Protein AF-A0AA91EH39-F1 (afdb_monomer_lite)

Secondary structure (DSSP, 8-state):
-----------TT----HHHHHHHHHHHHHT-S-EE---SS--B--TT-EEEEEETTEEEEEEE-SSB--PPPSSS---SSEEEEEE--THHHHS--

Sequence (97 aa):
MNIGAKIQLKSPGEQQRPEIAYCDVILKRYGKDKIHTWDDNNPTGTPGDIYLYHSAGIYRFFQLRNENYWYFPTTKSSNNDWTYIGDYNTDMYLTNK

Foldseek 3Di:
DDPPPPPPPDDPPCPPPVVVVVQVVVCVVQVHDDEDEADPVAQFDDQQHWYWDDDPRKTWIWGFHDRGDDDDDPDQQADPGTDTDDIDDPVVVVVVD

Organism: NCBI:txid1354268

pLDDT: mean 77.96, std 22.58, range [27.56, 98.12]

Radius of gyration: 15.78 Å; chains: 1; bounding box: 26×51×39 Å

Structure (mmCIF, N/CA/C/O backbone):
data_AF-A0AA91EH39-F1
#
_entry.id   AF-A0AA91EH39-F1
#
loop_
_atom_site.group_PDB
_atom_site.id
_atom_site.type_symbol
_atom_site.label_atom_id
_atom_site.label_alt_id
_atom_site.label_comp_id
_atom_site.label_asym_id
_atom_site.label_entity_id
_atom_site.label_seq_id
_atom_site.pdbx_PDB_ins_code
_atom_site.Cartn_x
_atom_site.Cartn_y
_atom_site.Cartn_z
_atom_site.occupancy
_atom_site.B_iso_or_equiv
_atom_site.auth_seq_id
_atom_site.auth_comp_id
_atom_site.auth_asym_id
_atom_site.auth_atom_id
_atom_site.pdbx_PDB_model_num
ATOM 1 N N . MET A 1 1 ? 0.773 -39.464 -11.449 1.00 34.03 1 MET A N 1
ATOM 2 C CA . MET A 1 1 ? 0.596 -38.189 -10.723 1.00 34.03 1 MET A CA 1
ATOM 3 C C . MET A 1 1 ? 0.808 -37.071 -11.729 1.00 34.03 1 MET A C 1
ATOM 5 O O . MET A 1 1 ? 1.911 -36.916 -12.227 1.00 34.03 1 MET A O 1
ATOM 9 N N . ASN A 1 2 ? -0.275 -36.431 -12.163 1.00 27.56 2 ASN A N 1
ATOM 10 C CA . ASN A 1 2 ? -0.268 -35.488 -13.277 1.00 27.56 2 ASN A CA 1
ATOM 11 C C . ASN A 1 2 ? -0.155 -34.071 -12.699 1.00 27.56 2 ASN A C 1
ATOM 13 O O . ASN A 1 2 ? -1.136 -33.536 -12.197 1.00 27.56 2 ASN A O 1
ATOM 17 N N . ILE A 1 3 ? 1.051 -33.505 -12.690 1.00 34.81 3 ILE A N 1
ATOM 18 C CA . ILE A 1 3 ? 1.351 -32.175 -12.121 1.00 34.81 3 ILE A CA 1
ATOM 19 C C . ILE A 1 3 ? 1.303 -31.061 -13.180 1.00 34.81 3 ILE A C 1
ATOM 21 O O . ILE A 1 3 ? 1.976 -30.042 -13.077 1.00 34.81 3 ILE A O 1
ATOM 25 N N . GLY A 1 4 ? 0.461 -31.229 -14.201 1.00 31.62 4 GLY A N 1
ATOM 26 C CA . GLY A 1 4 ? 0.147 -30.179 -15.163 1.00 31.62 4 GLY A CA 1
ATOM 27 C C . GLY A 1 4 ? -0.957 -29.263 -14.645 1.00 31.62 4 GLY A C 1
ATOM 28 O O . GLY A 1 4 ? -2.100 -29.374 -15.089 1.00 31.62 4 GLY A O 1
ATOM 29 N N . ALA A 1 5 ? -0.639 -28.345 -13.730 1.00 37.25 5 ALA A N 1
ATOM 30 C CA . ALA A 1 5 ? -1.494 -27.181 -13.525 1.00 37.25 5 ALA A CA 1
ATOM 31 C C . ALA A 1 5 ? -1.432 -26.343 -14.810 1.00 37.25 5 ALA A C 1
ATOM 33 O O . ALA A 1 5 ? -0.483 -25.597 -15.043 1.00 37.25 5 ALA A O 1
ATOM 34 N N . LYS A 1 6 ? -2.424 -26.528 -15.687 1.00 36.88 6 LYS A N 1
ATOM 35 C CA . LYS A 1 6 ? -2.657 -25.677 -16.853 1.00 36.88 6 LYS A CA 1
ATOM 36 C C . LYS A 1 6 ? -2.993 -24.280 -16.341 1.00 36.88 6 LYS A C 1
ATOM 38 O O . LYS A 1 6 ? -4.156 -23.962 -16.113 1.00 36.88 6 LYS A O 1
ATOM 43 N N . ILE A 1 7 ? -1.972 -23.456 -16.140 1.00 48.50 7 ILE A N 1
ATOM 44 C CA . ILE A 1 7 ? -2.131 -22.006 -16.112 1.00 48.50 7 ILE A CA 1
ATOM 45 C C . ILE A 1 7 ? -2.725 -21.659 -17.476 1.00 48.50 7 ILE A C 1
ATOM 47 O O . ILE A 1 7 ? -2.055 -21.787 -18.500 1.00 48.50 7 ILE A O 1
ATOM 51 N N . GLN A 1 8 ? -4.024 -21.359 -17.510 1.00 37.59 8 GLN A N 1
ATOM 52 C CA . GLN A 1 8 ? -4.680 -20.882 -18.718 1.00 37.59 8 GLN A CA 1
ATOM 53 C C . GLN A 1 8 ? -4.012 -19.557 -19.087 1.00 37.59 8 GLN A C 1
ATOM 55 O O . GLN A 1 8 ? -4.285 -18.521 -18.485 1.00 37.59 8 GLN A O 1
ATOM 60 N N . LEU A 1 9 ? -3.087 -19.617 -20.044 1.00 38.22 9 LEU A N 1
ATOM 61 C CA . LEU A 1 9 ? -2.559 -18.454 -20.734 1.00 38.22 9 LEU A CA 1
ATOM 62 C C . LEU A 1 9 ? -3.755 -17.782 -21.413 1.00 38.22 9 LEU A C 1
ATOM 64 O O . LEU A 1 9 ? -4.268 -18.284 -22.414 1.00 38.22 9 LEU A O 1
ATOM 68 N N . LYS A 1 10 ? -4.247 -16.688 -20.823 1.00 40.09 10 LYS A N 1
ATOM 69 C CA . LYS A 1 10 ? -5.183 -15.796 -21.509 1.00 40.09 10 LYS A CA 1
ATOM 70 C C . LYS A 1 10 ? -4.506 -15.293 -22.789 1.00 40.09 10 LYS A C 1
ATOM 72 O O . LYS A 1 10 ? -3.288 -15.137 -22.835 1.00 40.09 10 LYS A O 1
ATOM 77 N N . SER A 1 11 ? -5.312 -15.155 -23.834 1.00 38.88 11 SER A N 1
ATOM 78 C CA . SER A 1 11 ? -4.935 -15.048 -25.243 1.00 38.88 11 SER A CA 1
ATOM 79 C C . SER A 1 11 ? -3.792 -14.056 -25.552 1.00 38.88 11 SER A C 1
ATOM 81 O O . SER A 1 11 ? -3.651 -13.056 -24.849 1.00 38.88 11 SER A O 1
ATOM 83 N N . PRO A 1 12 ? -3.028 -14.246 -26.653 1.00 41.62 12 PRO A N 1
ATOM 84 C CA . PRO A 1 12 ? -1.784 -13.515 -26.971 1.00 41.62 12 PRO A CA 1
ATOM 85 C C . PRO A 1 12 ? -1.892 -11.992 -27.203 1.00 41.62 12 PRO A C 1
ATOM 87 O O . PRO A 1 12 ? -0.922 -11.382 -27.640 1.00 41.62 12 PRO A O 1
ATOM 90 N N . GLY A 1 13 ? -3.051 -11.377 -26.959 1.00 41.25 13 GLY A N 1
ATOM 91 C CA . GLY A 1 13 ? -3.299 -9.941 -27.132 1.00 41.25 13 GLY A CA 1
ATOM 92 C C . GLY A 1 13 ? -3.597 -9.184 -25.836 1.00 41.25 13 GLY A C 1
ATOM 93 O O . GLY A 1 13 ? -3.741 -7.968 -25.871 1.00 41.25 13 GLY A O 1
ATOM 94 N N . GLU A 1 14 ? -3.675 -9.871 -24.696 1.00 40.06 14 GLU A N 1
ATOM 95 C CA . GLU A 1 14 ? -3.980 -9.269 -23.395 1.00 40.06 14 GLU A CA 1
ATOM 96 C C . GLU A 1 14 ? -2.849 -9.611 -22.425 1.00 40.06 14 GLU A C 1
ATOM 98 O O . GLU A 1 14 ? -3.001 -10.342 -21.446 1.00 40.06 14 GLU A O 1
ATOM 103 N N . GLN A 1 15 ? -1.649 -9.142 -22.772 1.00 43.84 15 GLN A N 1
ATOM 104 C CA . GLN A 1 15 ? -0.483 -9.209 -21.905 1.00 43.84 15 GLN A CA 1
ATOM 105 C C . GLN A 1 15 ? -0.840 -8.429 -20.639 1.00 43.84 15 GLN A C 1
ATOM 107 O O . GLN A 1 15 ? -0.806 -7.199 -20.645 1.00 43.84 15 GLN A O 1
ATOM 112 N N . GLN A 1 16 ? -1.291 -9.138 -19.597 1.00 47.12 16 GLN A N 1
ATOM 113 C CA . GLN A 1 16 ? -1.677 -8.524 -18.335 1.00 47.12 16 GLN A CA 1
ATOM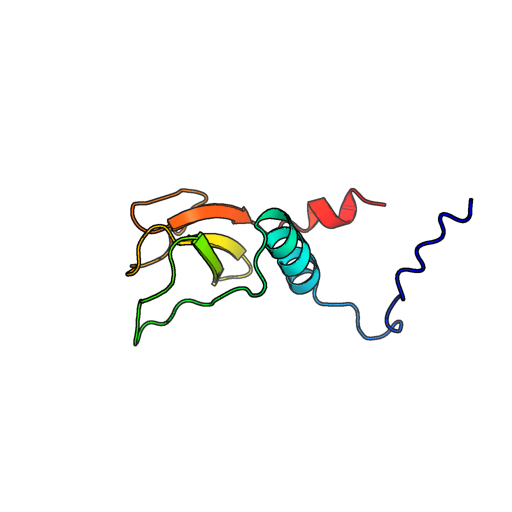 114 C C . GLN A 1 16 ? -0.538 -7.606 -17.915 1.00 47.12 16 GLN A C 1
ATOM 116 O O . GLN A 1 16 ? 0.592 -8.052 -17.712 1.00 47.12 16 GLN A O 1
ATOM 121 N N . ARG A 1 17 ? -0.861 -6.312 -17.893 1.00 56.97 17 ARG A N 1
ATOM 122 C CA . ARG A 1 17 ? -0.070 -5.226 -17.331 1.00 56.97 17 ARG A CA 1
ATOM 123 C C . ARG A 1 17 ? 0.694 -5.774 -16.125 1.00 56.97 17 ARG A C 1
A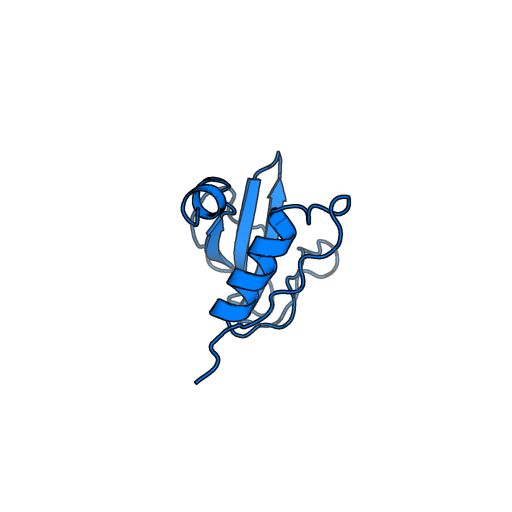TOM 125 O O . ARG A 1 17 ? 0.040 -6.265 -15.204 1.00 56.97 17 ARG A O 1
ATOM 132 N N . PRO A 1 18 ? 2.032 -5.843 -16.161 1.00 59.34 18 PRO A N 1
ATOM 133 C CA . PRO A 1 18 ? 2.778 -6.646 -15.200 1.00 59.34 18 PRO A CA 1
ATOM 134 C C . PRO A 1 18 ? 2.612 -6.144 -13.753 1.00 59.34 18 PRO A C 1
ATOM 136 O O . PRO A 1 18 ? 2.812 -6.914 -12.815 1.00 59.34 18 PRO A O 1
ATOM 139 N N . GLU A 1 19 ? 2.116 -4.916 -13.565 1.00 64.69 19 GLU A N 1
ATOM 140 C CA . GLU A 1 19 ? 1.591 -4.420 -12.294 1.00 64.69 19 GLU A CA 1
ATOM 141 C C . GLU A 1 19 ? 0.465 -5.303 -11.702 1.00 64.69 19 GLU A C 1
ATOM 143 O O . GLU A 1 19 ? 0.491 -5.597 -10.509 1.00 64.69 19 GLU A O 1
ATOM 148 N N . ILE A 1 20 ? -0.472 -5.807 -12.517 1.00 66.75 20 ILE A N 1
ATOM 149 C CA . ILE A 1 20 ? -1.605 -6.652 -12.087 1.00 66.75 20 ILE A CA 1
ATOM 150 C C . ILE A 1 20 ? -1.121 -8.010 -11.575 1.00 66.75 20 ILE A C 1
ATOM 152 O O . ILE A 1 20 ? -1.562 -8.471 -10.524 1.00 66.75 20 ILE A O 1
ATOM 156 N N . ALA A 1 21 ? -0.159 -8.624 -12.267 1.00 70.44 21 ALA A N 1
ATOM 157 C CA . ALA A 1 21 ? 0.414 -9.895 -11.836 1.00 70.44 21 ALA A CA 1
ATOM 158 C C . ALA A 1 21 ? 1.127 -9.775 -10.477 1.00 70.44 21 ALA A C 1
ATOM 160 O O . ALA A 1 21 ? 1.234 -10.763 -9.748 1.00 70.44 21 ALA A O 1
ATOM 161 N N . TYR A 1 22 ? 1.646 -8.590 -10.133 1.00 77.88 22 TYR A N 1
ATOM 162 C CA . TYR A 1 22 ? 2.362 -8.382 -8.871 1.00 77.88 22 TYR A CA 1
ATOM 163 C C . TYR A 1 22 ? 1.404 -8.116 -7.719 1.00 77.88 22 TYR A C 1
ATOM 165 O O . TYR A 1 22 ? 1.650 -8.573 -6.601 1.00 77.88 22 TYR A O 1
ATOM 173 N N . CYS A 1 23 ? 0.270 -7.471 -8.003 1.00 83.56 23 CYS A N 1
ATOM 174 C CA . CYS A 1 23 ? -0.831 -7.358 -7.057 1.00 83.56 23 CYS A CA 1
ATOM 175 C C . CYS A 1 23 ? -1.264 -8.742 -6.547 1.00 83.56 23 CYS A C 1
ATOM 177 O O . CYS A 1 23 ? -1.322 -8.933 -5.336 1.00 83.56 23 CYS A O 1
ATOM 179 N N . ASP A 1 24 ? -1.454 -9.730 -7.429 1.00 85.12 24 ASP A N 1
ATOM 180 C CA . ASP A 1 24 ? -1.849 -11.093 -7.034 1.00 85.12 24 ASP A CA 1
ATOM 181 C C . ASP A 1 24 ? -0.823 -11.773 -6.112 1.00 85.12 24 ASP A C 1
ATOM 183 O O . ASP A 1 24 ? -1.184 -12.447 -5.143 1.00 85.12 24 ASP A O 1
ATOM 187 N N . VAL A 1 25 ? 0.474 -11.582 -6.378 1.00 85.06 25 VAL A N 1
ATOM 188 C CA . VAL A 1 25 ? 1.556 -12.128 -5.541 1.00 85.06 25 VAL A CA 1
ATOM 189 C C . VAL A 1 25 ? 1.527 -11.514 -4.143 1.00 85.06 25 VAL A C 1
ATOM 191 O O . VAL A 1 25 ? 1.652 -12.238 -3.151 1.00 85.06 25 VAL A O 1
ATOM 194 N N . ILE A 1 26 ? 1.353 -10.194 -4.053 1.00 88.56 26 ILE A N 1
ATOM 195 C CA . ILE A 1 26 ? 1.255 -9.481 -2.777 1.00 88.56 26 ILE A CA 1
ATOM 196 C C . ILE A 1 26 ? -0.006 -9.915 -2.025 1.00 88.56 26 ILE A C 1
ATOM 198 O O . ILE A 1 26 ? 0.087 -10.332 -0.873 1.00 88.56 26 ILE A O 1
ATOM 202 N N . LEU A 1 27 ? -1.166 -9.916 -2.679 1.00 90.56 27 LEU A N 1
ATOM 203 C CA . LEU A 1 27 ? -2.433 -10.341 -2.084 1.00 90.56 27 LEU A CA 1
ATOM 204 C C . LEU A 1 27 ? -2.357 -11.758 -1.515 1.00 90.56 27 LEU A C 1
ATOM 206 O O . LEU A 1 27 ? -2.700 -11.979 -0.353 1.00 90.56 27 LEU A O 1
ATOM 210 N N . LYS A 1 28 ? -1.788 -12.701 -2.273 1.00 90.06 28 LYS A N 1
ATOM 211 C CA . LYS A 1 28 ? -1.580 -14.076 -1.810 1.00 90.06 28 LYS A CA 1
ATOM 212 C C . LYS A 1 28 ? -0.610 -14.166 -0.632 1.00 90.06 28 LYS A C 1
ATOM 214 O O . LYS A 1 28 ? -0.860 -14.931 0.295 1.00 90.06 28 LYS A O 1
ATOM 219 N N . ARG A 1 29 ? 0.493 -13.407 -0.649 1.00 89.38 29 ARG A N 1
ATOM 220 C CA . ARG A 1 29 ? 1.486 -13.395 0.442 1.00 89.38 29 ARG A CA 1
ATOM 221 C C . ARG A 1 29 ? 0.893 -12.889 1.757 1.00 89.38 29 ARG A C 1
ATOM 223 O O . ARG A 1 29 ? 1.270 -13.395 2.809 1.00 89.38 29 ARG A O 1
ATOM 230 N N . TYR A 1 30 ? -0.008 -11.911 1.690 1.00 91.00 30 TYR A N 1
ATOM 231 C CA . TYR A 1 30 ? -0.600 -11.263 2.864 1.00 91.00 30 TYR A CA 1
ATOM 232 C C . TYR A 1 30 ? -2.015 -11.756 3.204 1.00 91.00 30 TYR A C 1
ATOM 234 O O . TYR A 1 30 ? -2.593 -11.279 4.177 1.00 91.00 30 TYR A O 1
ATOM 242 N N . GLY A 1 31 ? -2.565 -12.710 2.443 1.00 93.69 31 GLY A N 1
ATOM 243 C CA . GLY A 1 31 ? -3.902 -13.264 2.677 1.00 93.69 31 GLY A CA 1
ATOM 244 C C . GLY A 1 31 ? -5.009 -12.219 2.531 1.00 93.69 31 GLY A C 1
ATOM 245 O O . GLY A 1 31 ? -5.888 -12.131 3.385 1.00 93.69 31 GLY A O 1
ATOM 246 N N . LYS A 1 32 ? -4.923 -11.379 1.496 1.00 93.62 32 LYS A N 1
ATOM 247 C CA . LYS A 1 32 ? -5.856 -10.277 1.237 1.00 93.62 32 LYS A CA 1
ATOM 248 C C . LYS A 1 32 ? -6.542 -10.458 -0.107 1.00 93.62 32 LYS A C 1
ATOM 250 O O . LYS A 1 32 ? -5.957 -11.017 -1.026 1.00 93.62 32 LYS A O 1
ATOM 255 N N . ASP A 1 33 ? -7.754 -9.928 -0.224 1.00 92.50 33 ASP A N 1
ATOM 256 C CA . ASP A 1 33 ? -8.584 -10.121 -1.419 1.00 92.50 33 ASP A CA 1
ATOM 257 C C . ASP A 1 33 ? -8.474 -8.972 -2.426 1.00 92.50 33 ASP A C 1
ATOM 259 O O . ASP A 1 33 ? -8.803 -9.133 -3.600 1.00 92.50 33 ASP A O 1
ATOM 263 N N . LYS A 1 34 ? -8.034 -7.790 -1.979 1.00 93.62 34 LYS A N 1
ATOM 264 C CA . LYS A 1 34 ? -7.931 -6.598 -2.824 1.00 93.62 34 LYS A CA 1
ATOM 265 C C . LYS A 1 34 ? -6.848 -5.638 -2.357 1.00 93.62 34 LYS A C 1
ATOM 267 O O . LYS A 1 34 ? -6.481 -5.610 -1.183 1.00 93.62 34 LYS A O 1
ATOM 272 N N . ILE A 1 35 ? -6.371 -4.836 -3.302 1.00 92.50 35 ILE A N 1
ATOM 273 C CA . ILE A 1 35 ? -5.492 -3.699 -3.042 1.00 92.50 35 ILE A CA 1
ATOM 274 C C . ILE A 1 35 ? -6.335 -2.431 -3.025 1.00 92.50 35 ILE A C 1
ATOM 276 O O . ILE A 1 35 ? -7.196 -2.232 -3.880 1.00 92.50 35 ILE A O 1
ATOM 280 N N . HIS A 1 36 ? -6.079 -1.590 -2.036 1.00 94.38 36 HIS A N 1
ATOM 281 C CA . HIS A 1 36 ? -6.709 -0.296 -1.869 1.00 94.38 36 HIS A CA 1
ATOM 282 C C . HIS A 1 36 ? -5.846 0.812 -2.480 1.00 94.38 36 HIS A C 1
ATOM 284 O O . HIS A 1 36 ? -4.627 0.688 -2.629 1.00 94.38 36 HIS A O 1
ATOM 290 N N . THR A 1 37 ? -6.486 1.924 -2.809 1.00 91.56 37 THR A N 1
ATOM 291 C CA . THR A 1 37 ? -5.824 3.188 -3.134 1.00 91.56 37 THR A CA 1
ATOM 292 C C . THR A 1 37 ? -6.113 4.187 -2.028 1.00 91.56 37 THR A C 1
ATOM 294 O O . THR A 1 37 ? -7.101 4.057 -1.310 1.00 91.56 37 THR A O 1
ATOM 297 N N . TRP A 1 38 ? -5.230 5.164 -1.877 1.00 90.25 38 TRP A N 1
ATOM 298 C CA . TRP A 1 38 ? -5.421 6.246 -0.919 1.00 90.25 38 TRP A CA 1
ATOM 299 C C . TRP A 1 38 ? -6.633 7.110 -1.296 1.00 90.25 38 TRP A C 1
ATOM 301 O O . TRP A 1 38 ? -6.890 7.305 -2.486 1.00 90.25 38 TRP A O 1
ATOM 311 N N . ASP A 1 39 ? -7.371 7.577 -0.288 1.00 90.12 39 ASP A N 1
ATOM 312 C CA . ASP A 1 39 ? -8.545 8.443 -0.431 1.00 90.12 39 ASP A CA 1
ATOM 313 C C . ASP A 1 39 ? -8.377 9.704 0.431 1.00 90.12 39 ASP A C 1
ATOM 315 O O . ASP A 1 39 ? -8.440 9.648 1.660 1.00 90.12 39 ASP A O 1
ATOM 319 N N . ASP A 1 40 ? -8.168 10.847 -0.223 1.00 88.19 40 ASP A N 1
ATOM 320 C CA . ASP A 1 40 ? -8.019 12.164 0.403 1.00 88.19 40 ASP A CA 1
ATOM 321 C C . ASP A 1 40 ? -9.271 12.587 1.182 1.00 88.19 40 ASP A C 1
ATOM 323 O O . ASP A 1 40 ? -9.173 13.324 2.163 1.00 88.19 40 ASP A O 1
ATOM 327 N N . ASN A 1 41 ? -10.458 12.165 0.729 1.00 91.75 41 ASN A N 1
ATOM 328 C CA . ASN A 1 41 ? -11.731 12.616 1.291 1.00 91.75 41 ASN A CA 1
ATOM 329 C C . ASN A 1 41 ? -12.116 11.821 2.537 1.00 91.75 41 ASN A C 1
ATOM 331 O O . ASN A 1 41 ? -12.848 12.323 3.390 1.00 91.75 41 ASN A O 1
ATOM 335 N N . ASN A 1 42 ? -11.645 10.580 2.636 1.00 92.62 42 ASN A N 1
ATOM 336 C CA . ASN A 1 42 ? -11.915 9.705 3.762 1.00 92.62 42 ASN A CA 1
ATOM 337 C C . ASN A 1 42 ? -10.695 8.818 4.058 1.00 92.62 42 ASN A C 1
ATOM 339 O O . ASN A 1 42 ? -10.679 7.647 3.667 1.00 92.62 42 ASN A O 1
ATOM 343 N N . PRO A 1 43 ? -9.684 9.344 4.776 1.00 92.38 43 PRO A N 1
ATOM 344 C CA . PRO A 1 43 ? -8.434 8.639 5.026 1.00 92.38 43 PRO A CA 1
ATOM 345 C C . PRO A 1 43 ? -8.576 7.611 6.161 1.00 92.38 43 PRO A C 1
ATOM 347 O O . PRO A 1 43 ? -7.941 7.700 7.217 1.00 92.38 43 PRO A O 1
ATOM 350 N N . THR A 1 44 ? -9.472 6.649 5.952 1.00 95.75 44 THR A N 1
ATOM 351 C CA . THR A 1 44 ? -9.778 5.548 6.864 1.00 95.75 44 THR A CA 1
ATOM 352 C C . THR A 1 44 ? -9.666 4.202 6.158 1.00 95.75 44 THR A C 1
ATOM 354 O O . THR A 1 44 ? -9.855 4.086 4.946 1.00 95.75 44 THR A O 1
ATOM 357 N N . GLY A 1 45 ? -9.333 3.159 6.914 1.00 95.12 45 GLY A N 1
ATOM 358 C CA . GLY A 1 45 ? -9.210 1.795 6.410 1.00 95.12 45 GLY A CA 1
ATOM 359 C C . GLY A 1 45 ? -9.113 0.770 7.534 1.00 95.12 45 GLY A C 1
ATOM 360 O O . GLY A 1 45 ? -9.185 1.117 8.709 1.00 95.12 45 GLY A O 1
ATOM 361 N N . THR A 1 46 ? -8.930 -0.504 7.183 1.00 97.25 46 THR A N 1
ATOM 362 C CA . THR A 1 46 ? -8.739 -1.559 8.186 1.00 97.25 46 THR A CA 1
ATOM 363 C C . THR A 1 46 ? -7.247 -1.801 8.400 1.00 97.25 46 THR A C 1
ATOM 365 O O . THR A 1 46 ? -6.530 -2.041 7.420 1.00 97.25 46 THR A O 1
ATOM 368 N N . PRO A 1 47 ? -6.743 -1.808 9.647 1.00 97.69 47 PRO A N 1
ATOM 369 C CA . PRO A 1 47 ? -5.390 -2.266 9.929 1.00 97.69 47 PRO A CA 1
ATOM 370 C C . PRO A 1 47 ? -5.091 -3.606 9.244 1.00 97.69 47 PRO A C 1
ATOM 372 O O . PRO A 1 47 ? -5.879 -4.554 9.276 1.00 97.69 47 PRO A O 1
ATOM 375 N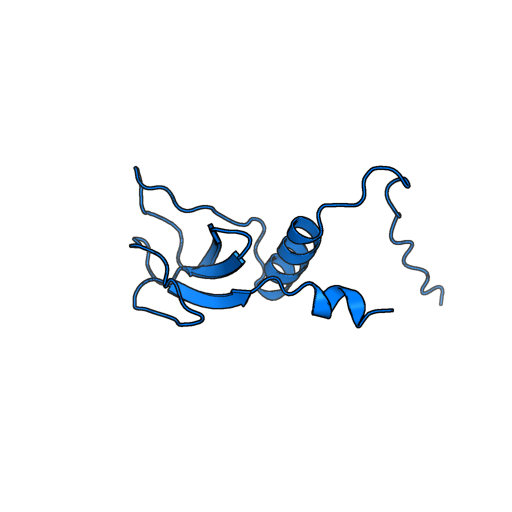 N . GLY A 1 48 ? -3.942 -3.679 8.581 1.00 97.19 48 GLY A N 1
ATOM 376 C CA . GLY A 1 48 ? -3.516 -4.828 7.795 1.00 97.19 48 GLY A CA 1
ATOM 377 C C . GLY A 1 48 ? -3.894 -4.775 6.313 1.00 97.19 48 GLY A C 1
ATOM 378 O O . GLY A 1 48 ? -3.335 -5.567 5.554 1.00 97.19 48 GLY A O 1
ATOM 379 N N . ASP A 1 49 ? -4.795 -3.889 5.879 1.00 97.31 49 ASP A N 1
ATOM 380 C CA . ASP A 1 49 ? -5.126 -3.716 4.458 1.00 97.31 49 ASP A CA 1
ATOM 381 C C . ASP A 1 49 ? -3.916 -3.259 3.643 1.00 97.31 49 ASP A C 1
ATOM 383 O O . ASP A 1 49 ? -3.042 -2.537 4.131 1.00 97.31 49 ASP A O 1
ATOM 387 N N . ILE A 1 50 ? -3.861 -3.713 2.389 1.00 96.75 50 ILE A N 1
ATOM 388 C CA . ILE A 1 50 ? -2.758 -3.414 1.479 1.00 96.75 50 ILE A CA 1
ATOM 389 C C . ILE A 1 50 ? -3.152 -2.272 0.564 1.00 96.75 50 ILE A C 1
ATOM 391 O O . ILE A 1 50 ? -4.178 -2.334 -0.109 1.00 96.75 50 ILE A O 1
ATOM 395 N N . TYR A 1 51 ? -2.290 -1.268 0.504 1.00 95.81 51 TYR A N 1
ATOM 396 C CA . TYR A 1 51 ? -2.449 -0.090 -0.323 1.00 95.81 51 TYR A CA 1
ATOM 397 C C . TYR A 1 51 ? -1.336 0.016 -1.359 1.00 95.81 51 TYR A C 1
ATOM 399 O O . TYR A 1 51 ? -0.182 -0.336 -1.095 1.00 95.81 51 TYR A O 1
ATOM 407 N N . LEU A 1 52 ? -1.691 0.540 -2.530 1.00 92.75 52 LEU A N 1
ATOM 408 C CA . LEU A 1 52 ? -0.760 0.866 -3.601 1.00 92.75 52 LEU A CA 1
ATOM 409 C C . LEU A 1 52 ? -0.530 2.377 -3.670 1.00 92.75 52 LEU A C 1
ATOM 411 O O . LEU A 1 52 ? -1.441 3.156 -3.942 1.00 92.75 52 LEU A O 1
ATOM 415 N N . TYR A 1 53 ? 0.727 2.769 -3.502 1.00 90.81 53 TYR A N 1
ATOM 416 C CA . TYR A 1 53 ? 1.234 4.067 -3.914 1.00 90.81 53 TYR A CA 1
ATOM 417 C C . TYR A 1 53 ? 1.730 3.980 -5.358 1.00 90.81 53 TYR A C 1
ATOM 419 O O . TYR A 1 53 ? 2.610 3.170 -5.662 1.00 90.81 53 TYR A O 1
ATOM 427 N N . HIS A 1 54 ? 1.195 4.833 -6.231 1.00 87.44 54 HIS A N 1
ATOM 428 C CA . HIS A 1 54 ? 1.641 4.965 -7.614 1.00 87.44 54 HIS A CA 1
ATOM 429 C C . HIS A 1 54 ? 1.998 6.420 -7.924 1.00 87.44 54 HIS A C 1
ATOM 431 O O . HIS A 1 54 ? 1.152 7.307 -7.837 1.00 87.44 54 HIS A O 1
ATOM 437 N N . SER A 1 55 ? 3.255 6.666 -8.294 1.00 84.56 55 SER A N 1
ATOM 438 C CA . SER A 1 55 ? 3.718 7.991 -8.713 1.00 84.56 55 SER A CA 1
ATOM 439 C C . SER A 1 55 ? 4.910 7.874 -9.652 1.00 84.56 55 SER A C 1
ATOM 441 O O . SER A 1 55 ? 5.846 7.129 -9.366 1.00 84.56 55 SER A O 1
ATOM 443 N N . ALA A 1 56 ? 4.877 8.600 -10.773 1.00 84.50 56 ALA A N 1
ATOM 444 C CA . ALA A 1 56 ? 5.957 8.653 -11.765 1.00 84.50 56 ALA A CA 1
ATOM 445 C C . ALA A 1 56 ? 6.516 7.268 -12.176 1.00 84.50 56 ALA A C 1
ATOM 447 O O . ALA A 1 56 ? 7.723 7.098 -12.330 1.00 84.50 56 ALA A O 1
ATOM 448 N N . GLY A 1 57 ? 5.645 6.261 -12.324 1.00 78.44 57 GLY A N 1
ATOM 449 C CA . GLY A 1 57 ? 6.030 4.893 -12.701 1.00 78.44 57 GLY A CA 1
ATOM 450 C C . GLY A 1 57 ? 6.582 4.029 -11.560 1.00 78.44 57 GLY A C 1
ATOM 451 O O . GLY A 1 57 ? 6.915 2.868 -11.782 1.00 78.44 57 GLY A O 1
ATOM 452 N N . ILE A 1 58 ? 6.652 4.555 -10.336 1.00 82.69 58 ILE A N 1
ATOM 453 C CA . ILE A 1 58 ? 6.966 3.789 -9.128 1.00 82.69 58 ILE A CA 1
ATOM 454 C C . ILE A 1 58 ? 5.665 3.220 -8.574 1.00 82.69 58 ILE A C 1
ATOM 456 O O . ILE A 1 58 ? 4.742 3.978 -8.279 1.00 82.69 58 ILE A O 1
ATOM 460 N N . TYR A 1 59 ? 5.627 1.905 -8.371 1.00 88.00 59 TYR A N 1
ATOM 461 C CA . TYR A 1 59 ? 4.539 1.209 -7.689 1.00 88.00 59 TYR A CA 1
ATOM 462 C C . TYR A 1 59 ? 5.075 0.630 -6.386 1.00 88.00 59 TYR A C 1
ATOM 464 O O . TYR A 1 59 ? 6.017 -0.168 -6.389 1.00 88.00 59 TYR A O 1
ATOM 472 N N . ARG A 1 60 ? 4.494 1.048 -5.266 1.00 90.31 60 ARG A N 1
ATOM 473 C CA . ARG A 1 60 ? 4.937 0.656 -3.932 1.00 90.31 60 ARG A CA 1
ATOM 474 C C . ARG A 1 60 ? 3.769 0.199 -3.085 1.00 90.31 60 ARG A C 1
ATOM 476 O O . ARG A 1 60 ? 2.741 0.864 -3.031 1.00 90.31 60 ARG A O 1
ATOM 483 N N . PHE A 1 61 ? 3.967 -0.909 -2.394 1.00 93.50 61 PHE A N 1
ATOM 484 C CA . PHE A 1 61 ? 2.959 -1.533 -1.563 1.00 93.50 61 PHE A CA 1
ATOM 485 C C . PHE A 1 61 ? 3.229 -1.225 -0.098 1.00 93.50 61 PHE A C 1
ATOM 487 O O . PHE A 1 61 ? 4.358 -1.353 0.395 1.00 93.50 61 PHE A O 1
ATOM 494 N N . PHE A 1 62 ? 2.165 -0.844 0.594 1.00 96.56 62 PHE A N 1
ATOM 495 C CA . PHE A 1 62 ? 2.176 -0.562 2.016 1.00 96.56 62 PHE A CA 1
ATOM 496 C C . PHE A 1 62 ? 1.055 -1.322 2.706 1.00 96.56 62 PHE A C 1
ATOM 498 O O . PHE A 1 62 ? -0.045 -1.433 2.173 1.00 96.56 62 PHE A O 1
ATOM 505 N N . GLN A 1 63 ? 1.328 -1.823 3.902 1.00 97.8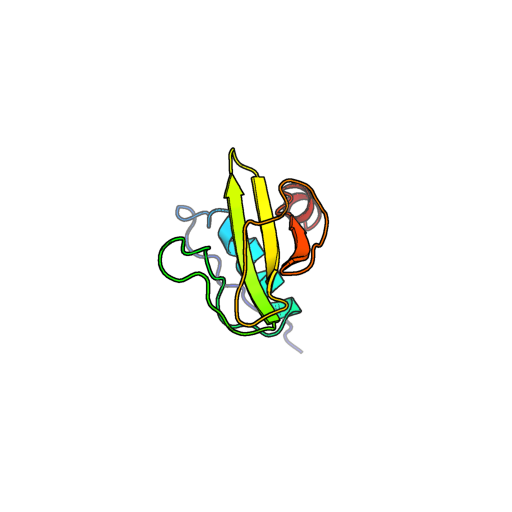1 63 GLN A N 1
ATOM 506 C CA . GLN A 1 63 ? 0.304 -2.339 4.795 1.00 97.81 63 GLN A CA 1
ATOM 507 C C . GLN A 1 63 ? -0.090 -1.254 5.800 1.00 97.81 63 GLN A C 1
ATOM 509 O O . GLN A 1 63 ? 0.779 -0.683 6.466 1.00 97.81 63 GLN A O 1
ATOM 514 N N . LEU A 1 64 ? -1.388 -0.992 5.914 1.00 98.12 64 LEU A N 1
ATOM 515 C CA . LEU A 1 64 ? -1.949 -0.035 6.859 1.00 98.12 64 LEU A CA 1
ATOM 516 C C . LEU A 1 64 ? -1.757 -0.510 8.308 1.00 98.12 64 LEU A C 1
ATOM 518 O O . LEU A 1 64 ? -1.967 -1.684 8.612 1.00 98.12 64 LEU A O 1
ATOM 522 N N . ARG A 1 65 ? -1.361 0.394 9.206 1.00 98.06 65 ARG A N 1
ATOM 523 C CA . ARG A 1 65 ? -1.104 0.107 10.628 1.00 98.06 65 ARG A CA 1
ATOM 524 C C . ARG A 1 65 ? -2.263 0.506 11.541 1.00 98.06 65 ARG A C 1
ATOM 526 O O . ARG A 1 65 ? -2.516 -0.202 12.510 1.00 98.06 65 ARG A O 1
ATOM 533 N N . ASN A 1 66 ? -2.956 1.598 11.221 1.00 96.56 66 ASN A N 1
ATOM 534 C CA . ASN A 1 66 ? -4.005 2.199 12.050 1.00 96.56 66 ASN A CA 1
ATOM 535 C C . ASN A 1 66 ? -5.301 2.373 11.243 1.00 96.56 66 ASN A C 1
ATOM 537 O O . ASN A 1 66 ? -5.279 2.323 10.020 1.00 96.56 66 ASN A O 1
ATOM 541 N N . GLU A 1 67 ? -6.434 2.588 11.913 1.00 96.19 67 GLU A N 1
ATOM 542 C CA . GLU A 1 67 ? -7.731 2.789 11.237 1.00 96.19 67 GLU A CA 1
ATOM 543 C C . GLU A 1 67 ? -7.797 4.097 10.439 1.00 96.19 67 GLU A C 1
ATOM 545 O O . GLU A 1 67 ? -8.544 4.204 9.470 1.00 96.19 67 GLU A O 1
ATOM 550 N N . ASN A 1 68 ? -6.983 5.078 10.823 1.00 95.81 68 ASN A N 1
ATOM 551 C CA . ASN A 1 68 ? -6.759 6.317 10.095 1.00 95.81 68 ASN A CA 1
ATOM 552 C C . ASN A 1 68 ? -5.345 6.323 9.526 1.00 95.81 68 ASN A C 1
ATOM 554 O O . ASN A 1 68 ? -4.429 5.751 10.120 1.00 95.81 68 ASN A O 1
ATOM 558 N N . TYR A 1 69 ? -5.148 7.017 8.414 1.00 95.69 69 TYR A N 1
ATOM 559 C CA . TYR A 1 69 ? -3.824 7.158 7.826 1.00 95.69 69 TYR A CA 1
ATOM 560 C C . TYR A 1 69 ? -3.548 8.564 7.326 1.00 95.69 69 TYR A C 1
ATOM 562 O O . TYR A 1 69 ? -4.454 9.324 6.993 1.00 95.69 69 TYR A O 1
ATOM 570 N N . TRP A 1 70 ? -2.265 8.892 7.213 1.00 95.12 70 TRP A N 1
ATOM 571 C CA . TRP A 1 70 ? -1.803 10.066 6.490 1.00 95.12 70 TRP A CA 1
ATOM 572 C C . TRP A 1 70 ? -1.071 9.685 5.199 1.00 95.12 70 TRP A C 1
ATOM 574 O O . TRP A 1 70 ? -1.216 8.573 4.687 1.00 95.12 70 TRP A O 1
ATOM 584 N N . TYR A 1 71 ? -0.300 10.616 4.637 1.00 94.94 71 TYR A N 1
ATOM 585 C CA . TYR A 1 71 ? 0.454 10.396 3.405 1.00 94.94 71 TYR A CA 1
ATOM 586 C C . TYR A 1 71 ? 1.390 9.183 3.487 1.00 94.94 71 TYR A C 1
ATOM 588 O O . TYR A 1 71 ? 2.032 8.918 4.510 1.00 94.94 71 TYR A O 1
ATOM 596 N N . PHE A 1 72 ? 1.522 8.482 2.359 1.00 94.94 72 PHE A N 1
ATOM 597 C CA . PHE A 1 72 ? 2.534 7.444 2.201 1.00 94.94 72 PHE A CA 1
ATOM 598 C C . PHE A 1 72 ? 3.955 8.002 2.362 1.00 94.94 72 PHE A C 1
ATOM 600 O O . PHE A 1 72 ? 4.242 9.128 1.942 1.00 94.94 72 PHE A O 1
ATOM 607 N N . PRO A 1 73 ? 4.896 7.181 2.849 1.00 94.12 73 PRO A N 1
ATOM 608 C CA . PRO A 1 73 ? 6.316 7.425 2.656 1.00 94.12 73 PRO A CA 1
ATOM 609 C C . PRO A 1 73 ? 6.679 7.490 1.163 1.00 94.12 73 PRO A C 1
ATOM 611 O O . PRO A 1 73 ? 6.351 6.602 0.373 1.00 94.12 73 PRO A O 1
ATOM 614 N N . THR A 1 74 ? 7.439 8.511 0.767 1.00 88.94 74 THR A N 1
ATOM 615 C CA . THR A 1 74 ? 7.942 8.648 -0.613 1.00 88.94 74 THR A CA 1
ATOM 616 C C . THR A 1 74 ? 9.183 7.789 -0.880 1.00 88.94 74 THR A C 1
ATOM 618 O O . THR A 1 74 ? 9.556 7.567 -2.035 1.00 88.94 74 THR A O 1
ATOM 621 N N . THR A 1 75 ? 9.784 7.211 0.162 1.00 90.50 75 THR A N 1
ATOM 622 C CA . THR A 1 75 ? 10.932 6.291 0.095 1.00 90.50 75 THR A CA 1
ATOM 623 C C . THR A 1 75 ? 10.538 4.858 0.486 1.00 90.50 75 THR A C 1
ATOM 625 O O . THR A 1 75 ? 9.384 4.584 0.816 1.00 90.50 75 THR A O 1
ATOM 628 N N . LYS A 1 76 ? 11.477 3.904 0.392 1.00 93.38 76 LYS A N 1
ATOM 629 C CA . LYS A 1 76 ? 11.281 2.493 0.786 1.00 93.38 76 LYS A CA 1
ATOM 630 C C . LYS A 1 76 ? 11.328 2.330 2.316 1.00 93.38 76 LYS A C 1
ATOM 632 O O . LYS A 1 76 ? 12.171 1.608 2.839 1.00 93.38 76 LYS A O 1
ATOM 637 N N . SER A 1 77 ? 10.492 3.070 3.037 1.00 95.75 77 SER A N 1
ATOM 638 C CA . SER A 1 77 ? 10.496 3.141 4.501 1.00 95.75 77 SER A CA 1
ATOM 639 C C . SER A 1 77 ? 9.092 2.982 5.074 1.00 95.75 77 SER A C 1
ATOM 641 O O . SER A 1 77 ? 8.100 3.214 4.391 1.00 95.75 77 SER A O 1
ATOM 643 N N . SER A 1 78 ? 9.021 2.561 6.335 1.00 97.62 78 SER A N 1
ATOM 644 C CA . SER A 1 78 ? 7.777 2.539 7.109 1.00 97.62 78 SER A CA 1
ATOM 645 C C . SER A 1 78 ? 7.653 3.820 7.937 1.00 97.62 78 SER A C 1
ATOM 647 O O . SER A 1 78 ? 8.666 4.428 8.284 1.00 97.62 78 SER A O 1
ATOM 649 N N . ASN A 1 79 ? 6.432 4.207 8.291 1.00 96.81 79 ASN A N 1
ATOM 650 C CA . ASN A 1 79 ? 6.148 5.271 9.254 1.00 96.81 79 ASN A CA 1
ATOM 651 C C . ASN A 1 79 ? 5.058 4.815 10.247 1.00 96.81 79 ASN A C 1
ATOM 653 O O . ASN A 1 79 ? 4.787 3.619 10.370 1.00 96.81 79 ASN A O 1
ATOM 657 N N . ASN A 1 80 ? 4.453 5.757 10.975 1.00 97.56 80 ASN A N 1
ATOM 658 C CA . ASN A 1 80 ? 3.438 5.449 11.986 1.00 97.56 80 ASN A CA 1
ATOM 659 C C . ASN A 1 80 ? 2.172 4.801 11.405 1.00 97.56 80 ASN A C 1
ATOM 661 O O . ASN A 1 80 ? 1.571 3.972 12.087 1.00 97.56 80 ASN A O 1
ATOM 665 N N . ASP A 1 81 ? 1.816 5.119 10.157 1.00 97.38 81 ASP A N 1
ATOM 666 C CA . ASP A 1 81 ? 0.577 4.670 9.507 1.00 97.38 81 ASP A CA 1
ATOM 667 C C . ASP A 1 81 ? 0.812 3.528 8.517 1.00 97.38 81 ASP A C 1
ATOM 669 O O . ASP A 1 81 ? -0.069 2.701 8.296 1.00 97.38 81 ASP A O 1
ATOM 673 N N . TRP A 1 82 ? 2.012 3.441 7.946 1.00 97.88 82 TRP A N 1
ATOM 674 C CA . TRP A 1 82 ? 2.3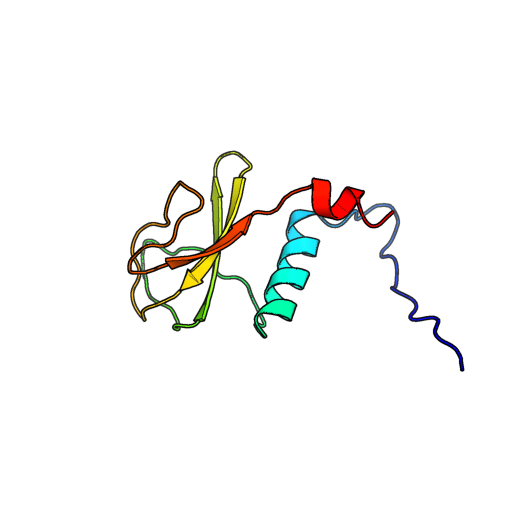15 2.572 6.816 1.00 97.88 82 TRP A CA 1
ATOM 675 C C . TRP A 1 82 ? 3.529 1.693 7.079 1.00 97.88 82 TRP A C 1
ATOM 677 O O . TRP A 1 82 ? 4.610 2.176 7.411 1.00 97.88 82 TRP A O 1
ATOM 687 N N . THR A 1 83 ? 3.378 0.391 6.848 1.00 98.00 83 THR A N 1
ATOM 688 C CA . THR A 1 83 ? 4.492 -0.562 6.806 1.00 98.00 83 THR A CA 1
ATOM 689 C C . THR A 1 83 ? 4.875 -0.819 5.354 1.00 98.00 83 THR A C 1
ATOM 691 O O . THR A 1 83 ? 4.051 -1.304 4.583 1.00 98.00 83 THR A O 1
ATOM 694 N N . TYR A 1 84 ? 6.110 -0.505 4.963 1.00 96.06 84 TYR A N 1
ATOM 695 C CA . TYR A 1 84 ? 6.622 -0.825 3.628 1.00 96.06 84 TYR A CA 1
ATOM 696 C C . TYR A 1 84 ? 6.758 -2.339 3.457 1.00 96.06 84 TYR A C 1
ATOM 698 O O . TYR A 1 84 ? 7.431 -2.988 4.258 1.00 96.06 84 TYR A O 1
ATOM 706 N N . ILE A 1 85 ? 6.153 -2.891 2.402 1.00 93.94 85 ILE A N 1
ATOM 707 C CA . ILE A 1 85 ? 6.168 -4.342 2.144 1.00 93.94 85 ILE A CA 1
ATOM 708 C C . ILE A 1 85 ? 6.768 -4.733 0.789 1.00 93.94 85 ILE A C 1
ATOM 710 O O . ILE A 1 85 ? 7.030 -5.913 0.554 1.00 93.94 85 ILE A O 1
ATOM 714 N N . GLY A 1 86 ? 7.030 -3.764 -0.090 1.00 89.44 86 GLY A N 1
ATOM 715 C CA . GLY A 1 86 ? 7.741 -4.001 -1.342 1.00 89.44 86 GLY A CA 1
ATOM 716 C C . GLY A 1 86 ? 7.430 -2.980 -2.426 1.00 89.44 86 GLY A C 1
ATOM 717 O O . GLY A 1 86 ? 6.500 -2.181 -2.324 1.00 89.44 86 GLY A O 1
ATOM 718 N N . ASP A 1 87 ? 8.219 -3.026 -3.486 1.00 86.31 87 ASP A N 1
ATOM 719 C CA . ASP A 1 87 ? 8.000 -2.331 -4.742 1.00 86.31 87 ASP A CA 1
ATOM 720 C C . ASP A 1 87 ? 7.761 -3.335 -5.865 1.00 86.31 87 ASP A C 1
ATOM 722 O O . ASP A 1 87 ? 8.291 -4.447 -5.861 1.00 86.31 87 ASP A O 1
ATOM 726 N N . TYR A 1 88 ? 6.968 -2.928 -6.851 1.00 79.19 88 TYR A N 1
ATOM 727 C CA . TYR A 1 88 ? 6.971 -3.632 -8.120 1.00 79.19 88 TYR A CA 1
ATOM 728 C C . TYR A 1 88 ? 8.365 -3.484 -8.735 1.00 79.19 88 TYR A C 1
ATOM 730 O O . TYR A 1 88 ? 8.799 -2.371 -9.042 1.00 7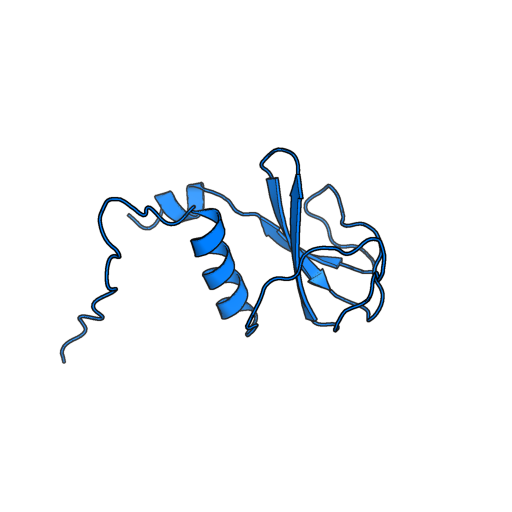9.19 88 TYR A O 1
ATOM 738 N N . ASN A 1 89 ? 9.058 -4.604 -8.920 1.00 69.06 89 ASN A N 1
ATOM 739 C CA . ASN A 1 89 ? 10.284 -4.652 -9.699 1.00 69.06 89 ASN A CA 1
ATOM 740 C C . ASN A 1 89 ? 10.080 -5.595 -10.894 1.00 69.06 89 ASN A C 1
ATOM 742 O O . ASN A 1 89 ? 9.834 -6.791 -10.714 1.00 69.06 89 ASN A O 1
ATOM 746 N N . THR A 1 90 ? 10.218 -5.056 -12.109 1.00 58.88 90 THR A N 1
ATOM 747 C CA . THR A 1 90 ? 10.202 -5.808 -13.375 1.00 58.88 90 THR A CA 1
ATOM 748 C C . THR A 1 90 ? 11.213 -6.953 -13.396 1.00 58.88 90 THR A C 1
ATOM 750 O O . THR A 1 90 ? 10.954 -7.983 -14.018 1.00 58.88 90 THR A O 1
ATOM 753 N N . ASP A 1 91 ? 12.333 -6.825 -12.683 1.00 54.34 91 ASP A N 1
ATOM 754 C CA . ASP A 1 91 ? 13.403 -7.826 -12.673 1.00 54.34 91 ASP A CA 1
ATOM 755 C C . ASP A 1 91 ? 12.965 -9.147 -12.020 1.00 54.34 91 ASP A C 1
ATOM 757 O O . ASP A 1 91 ? 13.439 -10.217 -12.409 1.00 54.34 91 ASP A O 1
ATOM 761 N N . MET A 1 92 ? 11.999 -9.107 -11.088 1.00 50.78 92 MET A N 1
ATOM 762 C CA . MET A 1 92 ? 11.429 -10.316 -10.472 1.00 50.78 92 MET A CA 1
ATOM 763 C C . MET A 1 92 ? 10.547 -11.124 -11.438 1.00 50.78 92 MET A C 1
ATOM 765 O O . MET A 1 92 ? 10.331 -12.315 -11.215 1.00 50.78 92 MET A O 1
ATOM 769 N N . TYR A 1 93 ? 10.058 -10.513 -12.523 1.00 49.97 93 TYR A N 1
ATOM 770 C CA . TYR A 1 93 ? 9.366 -11.229 -13.603 1.00 49.97 93 TYR A CA 1
ATOM 771 C C . TYR A 1 93 ? 10.328 -11.797 -14.644 1.00 49.97 93 TYR A C 1
ATOM 773 O O . TYR A 1 93 ? 10.006 -12.786 -15.299 1.00 49.97 93 TYR A O 1
ATOM 781 N N . LEU A 1 94 ? 11.516 -11.207 -14.787 1.00 46.00 94 LEU A N 1
ATOM 782 C CA . LEU A 1 94 ? 12.525 -11.663 -15.743 1.00 46.00 94 LEU A CA 1
ATOM 783 C C . LEU A 1 94 ? 13.383 -12.822 -15.213 1.00 46.00 94 LEU A C 1
ATOM 785 O O . LEU A 1 94 ? 14.003 -13.516 -16.012 1.00 46.00 94 LEU A O 1
ATOM 789 N N . THR A 1 95 ? 13.390 -13.061 -13.899 1.00 38.00 95 THR A N 1
ATOM 790 C CA . THR A 1 95 ? 14.171 -14.131 -13.246 1.00 38.00 95 THR A CA 1
ATOM 791 C C . THR A 1 95 ? 13.427 -15.462 -13.082 1.00 38.00 95 THR A C 1
ATOM 793 O O . THR A 1 95 ? 14.043 -16.442 -12.683 1.00 38.00 95 THR A O 1
ATOM 796 N N . ASN A 1 96 ? 12.140 -15.533 -13.441 1.00 41.44 96 ASN A N 1
ATOM 797 C CA . ASN A 1 96 ? 11.362 -16.783 -13.490 1.00 41.44 96 ASN A CA 1
ATOM 798 C C . ASN A 1 96 ? 11.253 -17.367 -14.919 1.00 41.44 96 ASN A C 1
ATOM 800 O O . ASN A 1 96 ? 10.248 -17.999 -15.246 1.00 41.44 96 ASN A O 1
ATOM 804 N N . LYS A 1 97 ? 12.250 -17.118 -15.780 1.00 39.59 97 LYS A N 1
ATOM 805 C CA . LYS A 1 97 ? 12.369 -17.756 -17.102 1.00 39.59 97 LYS A CA 1
ATOM 806 C C . LYS A 1 97 ? 13.211 -19.021 -17.044 1.00 39.59 97 LYS A C 1
ATOM 808 O O . LYS A 1 97 ? 14.250 -18.992 -16.353 1.00 39.59 97 LYS A O 1
#